Protein AF-A0A151RJA0-F1 (afdb_monomer)

Sequence (99 aa):
NTLSSQFTIQFATSRPHSLTSLSLVGLRQDKKESLRTFMDRFNKATLEIRDLNPAVALHHLTTALKPGPFVNSICKKPPSDMSDLRRRADKYMQMEELA

Secondary structure (DSSP, 8-state):
-HHHHHHHHHHHH-PPP---GGGGTT----TT--HHHHHHHHHHHHHTSTT--HHHHHHHHHHHSPSSHHHHHHHHS--SSHHHHHHHHHHHHHHHHT-

Mean predicted aligned error: 7.11 Å

pLDDT: mean 90.4, std 8.96, range [60.38, 98.12]

Radius of gyration: 18.04 Å; Cα contacts (8 Å, |Δi|>4): 59; chains: 1; bounding box: 61×23×32 Å

Nearest PDB structures (foldseek):
  7lga-assembly1_B  TM=7.790E-01  e=2.391E-02  Homo sapiens
  6bht-assembly2_G  TM=7.084E-01  e=2.712E-02  Human immunodeficiency virus type 1 (NEW YORK-5 ISOLATE)
  5tsx-assembly1_H  TM=7.161E-01  e=4.780E-02  Human immunodeficiency virus type 1 (NEW YORK-5 ISOLATE)
  8tqp-assembly1_F  TM=6.338E-01  e=4.488E-02  Human immunodeficiency virus 1
  4u0c-assembly1_A  TM=7.135E-01  e=1.582E-01  Human immunodeficiency virus type 1 (NEW YORK-5 ISOLATE)

Foldseek 3Di:
DVVVVVVCVVVVPPDPPADALVVLQPQAADPPHALVVSVVVLVVSVVSHPPDDQVSSLVSVLVRYDDDPLNVVCVVPPAPTPVSNVVSSVVVSVVVVVD

Organism: Cajanus cajan (NCBI:txid3821)

Structure (mmCIF, N/CA/C/O backbone):
data_AF-A0A151RJA0-F1
#
_entry.id   AF-A0A151RJA0-F1
#
loop_
_atom_site.group_PDB
_atom_site.id
_atom_site.type_symbol
_atom_site.label_atom_id
_atom_site.label_alt_id
_atom_site.label_comp_id
_atom_site.label_asym_id
_atom_site.label_entity_id
_atom_site.label_seq_id
_atom_site.pdbx_PDB_ins_code
_atom_site.Cartn_x
_atom_site.Cartn_y
_atom_site.Cartn_z
_atom_site.occupancy
_atom_site.B_iso_or_equiv
_atom_site.auth_seq_id
_atom_site.auth_comp_id
_atom_site.auth_asym_id
_atom_site.auth_atom_id
_atom_site.pdbx_PDB_model_num
ATOM 1 N N . ASN A 1 1 ? 46.421 7.238 -10.690 1.00 60.66 1 ASN A N 1
ATOM 2 C CA . ASN A 1 1 ? 44.941 7.281 -10.583 1.00 60.66 1 ASN A CA 1
ATOM 3 C C . ASN A 1 1 ? 44.265 6.170 -11.391 1.00 60.66 1 ASN A C 1
ATOM 5 O O . ASN A 1 1 ? 43.398 6.440 -12.208 1.00 60.66 1 ASN A O 1
ATOM 9 N N . THR A 1 2 ? 44.629 4.908 -11.149 1.00 77.56 2 THR A N 1
ATOM 10 C CA . THR A 1 2 ? 44.155 3.754 -11.943 1.00 77.56 2 THR A CA 1
ATOM 11 C C . THR A 1 2 ? 42.879 3.134 -11.361 1.00 77.56 2 THR A C 1
ATOM 13 O O . THR A 1 2 ? 41.994 2.719 -12.100 1.00 77.56 2 THR A O 1
ATOM 16 N N . LEU A 1 3 ? 42.731 3.166 -10.032 1.00 79.81 3 LEU A N 1
ATOM 17 C CA . LEU A 1 3 ? 41.589 2.578 -9.325 1.00 79.81 3 LEU A CA 1
ATOM 18 C C . LEU A 1 3 ? 40.270 3.331 -9.583 1.00 79.81 3 LEU A C 1
ATOM 20 O O . LEU A 1 3 ? 39.243 2.712 -9.834 1.00 79.81 3 LEU A O 1
ATOM 24 N N . SER A 1 4 ? 40.306 4.668 -9.587 1.00 82.56 4 SER A N 1
ATOM 25 C CA . SER A 1 4 ? 39.119 5.506 -9.838 1.00 82.56 4 SER A CA 1
ATOM 26 C C . SER A 1 4 ? 38.571 5.334 -11.265 1.00 82.56 4 SER A C 1
ATOM 28 O O . SER A 1 4 ? 37.360 5.248 -11.476 1.00 82.56 4 SER A O 1
ATOM 30 N N . SER A 1 5 ? 39.464 5.184 -12.250 1.00 82.25 5 SER A N 1
ATOM 31 C CA . SER A 1 5 ? 39.083 4.908 -13.640 1.00 82.25 5 SER A CA 1
ATOM 32 C C . SER A 1 5 ? 38.426 3.530 -13.787 1.00 82.25 5 SER A C 1
ATOM 34 O O . SER A 1 5 ? 37.363 3.426 -14.397 1.00 82.25 5 SER A O 1
ATOM 36 N N . GLN A 1 6 ? 38.990 2.491 -13.160 1.00 82.62 6 GLN A N 1
ATOM 37 C CA . GLN A 1 6 ? 38.411 1.144 -13.184 1.00 82.62 6 GLN A CA 1
ATOM 38 C C . GLN A 1 6 ? 37.054 1.075 -12.470 1.00 82.62 6 GLN A C 1
ATOM 40 O O . GLN A 1 6 ? 36.120 0.488 -13.010 1.00 82.62 6 GLN A O 1
ATOM 45 N N . PHE A 1 7 ? 36.907 1.730 -11.313 1.00 82.19 7 PHE A N 1
ATOM 46 C CA . PHE A 1 7 ? 35.625 1.817 -10.604 1.00 82.19 7 PHE A CA 1
ATOM 47 C C . PHE A 1 7 ? 34.542 2.482 -11.464 1.00 82.19 7 PHE A C 1
ATOM 49 O O . PHE A 1 7 ? 33.425 1.978 -11.554 1.00 82.19 7 PHE A O 1
ATOM 56 N N . THR A 1 8 ? 34.884 3.577 -12.148 1.00 81.19 8 THR A N 1
ATOM 57 C CA . THR A 1 8 ? 33.948 4.303 -13.019 1.00 81.19 8 THR A CA 1
ATOM 58 C C . THR A 1 8 ? 33.492 3.442 -14.196 1.00 81.19 8 THR A C 1
ATOM 60 O O . THR A 1 8 ? 32.301 3.404 -14.489 1.00 81.19 8 THR A O 1
ATOM 63 N N . ILE A 1 9 ? 34.404 2.706 -14.841 1.00 80.06 9 ILE A N 1
ATOM 64 C CA . ILE A 1 9 ? 34.062 1.786 -15.940 1.00 80.06 9 ILE A CA 1
ATOM 65 C C . ILE A 1 9 ? 33.165 0.651 -15.432 1.00 80.06 9 ILE A C 1
ATOM 67 O O . ILE A 1 9 ? 32.145 0.347 -16.053 1.00 80.06 9 ILE A O 1
ATOM 71 N N . GLN A 1 10 ? 33.497 0.055 -14.284 1.00 78.00 10 GLN A N 1
ATOM 72 C CA . GLN A 1 10 ? 32.713 -1.028 -13.689 1.00 78.00 10 GLN A CA 1
ATOM 73 C C . GLN A 1 10 ? 31.300 -0.559 -13.311 1.00 78.00 10 GLN A C 1
ATOM 75 O O . GLN A 1 10 ? 30.323 -1.256 -13.569 1.00 78.00 10 GLN A O 1
ATOM 80 N N . PHE A 1 11 ? 31.172 0.638 -12.736 1.00 73.69 11 PHE A N 1
ATOM 81 C CA . PHE A 1 11 ? 29.884 1.183 -12.314 1.00 73.69 11 PHE A CA 1
ATOM 82 C C . PHE A 1 11 ? 29.044 1.670 -13.504 1.00 73.69 11 PHE A C 1
ATOM 84 O O . PHE A 1 11 ? 27.849 1.389 -13.566 1.00 73.69 11 PHE A O 1
ATOM 91 N N . ALA A 1 12 ? 29.665 2.315 -14.497 1.00 71.75 12 ALA A N 1
ATOM 92 C CA . ALA A 1 12 ? 28.995 2.744 -15.727 1.00 71.75 12 ALA A CA 1
ATOM 93 C C . ALA A 1 12 ? 28.495 1.562 -16.577 1.00 71.75 12 ALA A C 1
ATOM 95 O O . ALA A 1 12 ? 27.500 1.687 -17.291 1.00 71.75 12 ALA A O 1
ATOM 96 N N . THR A 1 13 ? 29.168 0.410 -16.498 1.00 69.69 13 THR A N 1
ATOM 97 C CA . THR A 1 13 ? 28.743 -0.835 -17.162 1.00 69.69 13 THR A CA 1
ATOM 98 C C . THR A 1 13 ? 27.842 -1.703 -16.290 1.00 69.69 13 THR A C 1
ATOM 100 O O . THR A 1 13 ? 27.172 -2.594 -16.819 1.00 69.69 13 THR A O 1
ATOM 103 N N . SER A 1 14 ? 27.759 -1.422 -14.983 1.00 66.50 14 SER A N 1
ATOM 104 C CA . SER A 1 14 ? 26.778 -2.040 -14.098 1.00 66.50 14 SER A CA 1
ATOM 105 C C . SER A 1 14 ? 25.392 -1.536 -14.486 1.00 66.50 14 SER A C 1
ATOM 107 O O . SER A 1 14 ? 24.895 -0.508 -14.033 1.00 66.50 14 SER A O 1
ATOM 109 N N . ARG A 1 15 ? 24.745 -2.253 -15.403 1.00 60.38 15 ARG A N 1
ATOM 110 C CA . ARG A 1 15 ? 23.310 -2.088 -15.582 1.00 60.38 15 ARG A CA 1
ATOM 111 C C . ARG A 1 15 ? 22.672 -2.574 -14.283 1.00 60.38 15 ARG A C 1
ATOM 113 O O . ARG A 1 15 ? 22.956 -3.712 -13.889 1.00 60.38 15 ARG A O 1
ATOM 120 N N . PRO A 1 16 ? 21.828 -1.765 -13.617 1.00 63.94 16 PRO A N 1
ATOM 121 C CA . PRO A 1 16 ? 20.955 -2.294 -12.585 1.00 63.94 16 PRO A CA 1
ATOM 122 C C . PRO A 1 16 ? 20.279 -3.523 -13.181 1.00 63.94 16 PRO A C 1
ATOM 124 O O . PRO A 1 16 ? 19.739 -3.449 -14.290 1.00 63.94 16 PRO A O 1
ATOM 127 N N . HIS A 1 17 ? 20.394 -4.671 -12.512 1.00 64.38 17 HIS A N 1
ATOM 128 C CA . HIS A 1 17 ? 19.616 -5.832 -12.918 1.00 64.38 17 HIS A CA 1
ATOM 129 C C . HIS A 1 17 ? 18.165 -5.365 -12.971 1.00 64.38 17 HIS A C 1
ATOM 131 O O . HIS A 1 17 ? 17.684 -4.779 -12.001 1.00 64.38 17 HIS A O 1
ATOM 137 N N . SER A 1 18 ? 17.504 -5.534 -14.118 1.00 71.19 18 SER A N 1
ATOM 138 C CA . SER A 1 18 ? 16.115 -5.114 -14.263 1.00 71.19 18 SER A CA 1
ATOM 139 C C . SER A 1 18 ? 15.311 -5.795 -13.165 1.00 71.19 18 SER A C 1
ATOM 141 O O . SER A 1 18 ? 15.241 -7.028 -13.139 1.00 71.19 18 SER A O 1
ATOM 143 N N . LEU A 1 19 ? 14.754 -5.008 -12.242 1.00 82.94 19 LEU A N 1
ATOM 144 C CA . LEU A 1 19 ? 13.872 -5.555 -11.225 1.00 82.94 19 LEU A CA 1
ATOM 145 C C . LEU A 1 19 ? 12.700 -6.226 -11.937 1.00 82.94 19 LEU A C 1
ATOM 147 O O . LEU A 1 19 ? 12.195 -5.728 -12.942 1.00 82.94 19 LEU A O 1
ATOM 151 N N . THR A 1 20 ? 12.303 -7.387 -11.435 1.00 88.56 20 THR A N 1
ATOM 152 C CA . THR A 1 20 ? 11.164 -8.148 -11.952 1.00 88.56 20 THR A CA 1
ATOM 153 C C . THR A 1 20 ? 10.001 -8.045 -10.975 1.00 88.56 20 THR A C 1
ATOM 155 O O . THR A 1 20 ? 10.175 -7.617 -9.831 1.00 88.56 20 THR A O 1
ATOM 158 N N . SER A 1 21 ? 8.810 -8.491 -11.380 1.00 89.31 21 SER A N 1
ATOM 159 C CA . SER A 1 21 ? 7.650 -8.578 -10.480 1.00 89.31 21 SER A CA 1
ATOM 160 C C . SER A 1 21 ? 7.925 -9.386 -9.204 1.00 89.31 21 SER A C 1
ATOM 162 O O . SER A 1 21 ? 7.331 -9.099 -8.170 1.00 89.31 21 SER A O 1
ATOM 164 N N . LEU A 1 22 ? 8.881 -10.326 -9.227 1.00 89.38 22 LEU A N 1
ATOM 165 C CA . LEU A 1 22 ? 9.302 -11.086 -8.044 1.00 89.38 22 LEU A CA 1
ATOM 166 C C . LEU A 1 22 ? 9.846 -10.190 -6.922 1.00 89.38 22 LEU A C 1
ATOM 168 O O . LEU A 1 22 ? 9.712 -10.541 -5.751 1.00 89.38 22 LEU A O 1
ATOM 172 N N . SER A 1 23 ? 10.397 -9.017 -7.248 1.00 89.88 23 SER A N 1
ATOM 173 C CA . SER A 1 23 ? 10.835 -8.044 -6.237 1.00 89.88 23 SER A CA 1
ATOM 174 C C . SER A 1 23 ? 9.685 -7.525 -5.359 1.00 89.88 23 SER A C 1
ATOM 176 O O . SER A 1 23 ? 9.922 -7.121 -4.222 1.00 89.88 23 SER A O 1
ATOM 178 N N . LEU A 1 24 ? 8.431 -7.610 -5.826 1.00 94.00 24 LEU A N 1
ATOM 179 C CA . LEU A 1 24 ? 7.250 -7.199 -5.061 1.00 94.00 24 LEU A CA 1
ATOM 180 C C . LEU A 1 24 ? 6.818 -8.240 -4.016 1.00 94.00 24 LEU A C 1
ATOM 182 O O . LEU A 1 24 ? 6.095 -7.894 -3.088 1.00 94.00 24 LEU A O 1
ATOM 186 N N . VAL A 1 25 ? 7.270 -9.498 -4.115 1.00 90.56 25 VAL A N 1
ATOM 187 C CA . VAL A 1 25 ? 6.869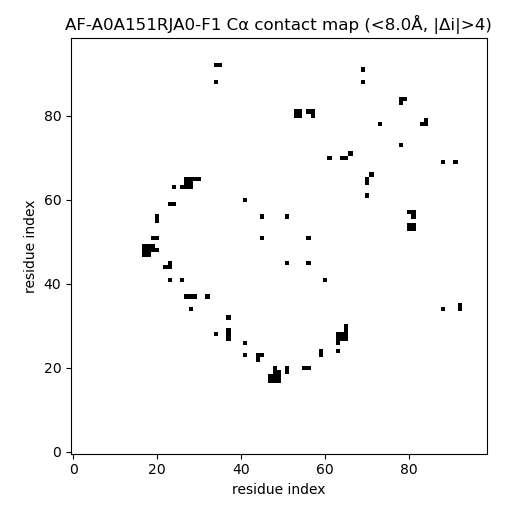 -10.590 -3.199 1.00 90.56 25 VAL A CA 1
ATOM 188 C C . VAL A 1 25 ? 7.293 -10.311 -1.752 1.00 90.56 25 VAL A C 1
ATOM 190 O O . VAL A 1 25 ? 6.587 -10.679 -0.811 1.00 90.56 25 VAL A O 1
ATOM 193 N N . GLY A 1 26 ? 8.441 -9.654 -1.571 1.00 89.06 26 GLY A N 1
ATOM 194 C CA . GLY A 1 26 ? 8.951 -9.267 -0.254 1.00 89.06 26 GLY A CA 1
ATOM 195 C C . GLY A 1 26 ? 8.305 -8.003 0.313 1.00 89.06 26 GLY A C 1
ATOM 196 O O . GLY A 1 26 ? 8.474 -7.713 1.496 1.00 89.06 26 GLY A O 1
ATOM 197 N N . LEU A 1 27 ? 7.566 -7.244 -0.501 1.00 94.56 27 LEU A N 1
ATOM 198 C CA . LEU A 1 27 ? 6.953 -6.007 -0.053 1.00 94.56 27 LEU A CA 1
ATOM 199 C C . LEU A 1 27 ? 5.645 -6.332 0.667 1.00 94.56 27 LEU A C 1
ATOM 201 O O . LEU A 1 27 ? 4.668 -6.737 0.048 1.00 94.56 27 LEU A O 1
ATOM 205 N N . ARG A 1 28 ? 5.623 -6.159 1.986 1.00 96.75 28 ARG A N 1
ATOM 206 C CA . ARG A 1 28 ? 4.416 -6.292 2.806 1.00 96.75 28 ARG A CA 1
ATOM 207 C C . ARG A 1 28 ? 4.205 -5.024 3.616 1.00 96.75 28 ARG A C 1
ATOM 209 O O . ARG A 1 28 ? 5.166 -4.309 3.915 1.00 96.75 28 ARG A O 1
ATOM 216 N N . GLN A 1 29 ? 2.948 -4.741 3.923 1.00 98.12 29 GLN A N 1
ATOM 217 C CA . GLN A 1 29 ? 2.583 -3.682 4.845 1.00 98.12 29 GLN A CA 1
ATOM 218 C C . GLN A 1 29 ? 2.825 -4.166 6.273 1.00 98.12 29 GLN A C 1
ATOM 220 O O . GLN A 1 29 ? 2.247 -5.169 6.708 1.00 98.12 29 GLN A O 1
ATOM 225 N N . ASP A 1 30 ? 3.655 -3.445 7.017 1.00 96.88 30 ASP A N 1
ATOM 226 C CA . ASP A 1 30 ? 3.953 -3.811 8.399 1.00 96.88 30 ASP A CA 1
ATOM 227 C C . ASP A 1 30 ? 2.777 -3.507 9.336 1.00 96.88 30 ASP A C 1
ATOM 229 O O . ASP A 1 30 ? 1.969 -2.603 9.113 1.00 96.88 30 ASP A O 1
ATOM 233 N N . LYS A 1 31 ? 2.691 -4.231 10.462 1.00 94.62 31 LYS A N 1
ATOM 234 C CA . LYS A 1 31 ? 1.583 -4.088 11.430 1.00 94.62 31 LYS A CA 1
ATOM 235 C C . LYS A 1 31 ? 1.370 -2.636 11.881 1.00 94.62 31 LYS A C 1
ATOM 237 O O . LYS A 1 31 ? 0.229 -2.182 11.969 1.00 94.62 31 LYS A O 1
ATOM 242 N N . LYS A 1 32 ? 2.466 -1.918 12.141 1.00 95.19 32 LYS A N 1
ATOM 243 C CA . LYS A 1 32 ? 2.475 -0.521 12.612 1.00 95.19 32 LYS A CA 1
ATOM 244 C C . LYS A 1 32 ? 2.580 0.508 11.484 1.00 95.19 32 LYS A C 1
ATOM 246 O O . LYS A 1 32 ? 2.564 1.699 11.755 1.00 95.19 32 LYS A O 1
ATOM 251 N N . GLU A 1 33 ? 2.707 0.065 10.240 1.00 96.31 33 GLU A N 1
ATOM 252 C CA . GLU A 1 33 ? 2.843 0.960 9.099 1.00 96.31 33 GLU A CA 1
ATOM 253 C C . GLU A 1 33 ? 1.467 1.440 8.630 1.00 96.31 33 GLU A C 1
ATOM 255 O O . GLU A 1 33 ? 0.536 0.638 8.488 1.00 96.31 33 GLU A O 1
ATOM 260 N N . SER A 1 34 ? 1.331 2.749 8.410 1.00 96.38 34 SER A N 1
ATOM 261 C CA . SER A 1 34 ? 0.119 3.347 7.843 1.00 96.38 34 SER A CA 1
ATOM 262 C C . SER A 1 34 ? -0.088 2.902 6.396 1.00 96.38 34 SER A C 1
ATOM 264 O O . SER A 1 34 ? 0.839 2.425 5.730 1.00 96.38 34 SER A O 1
ATOM 266 N N . LEU A 1 35 ? -1.307 3.047 5.876 1.00 96.75 35 LEU A N 1
ATOM 267 C 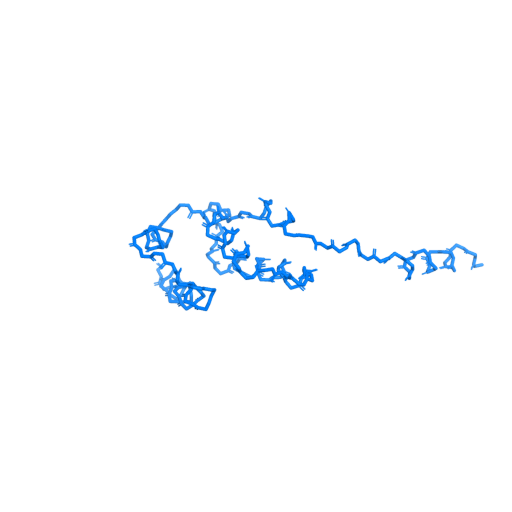CA . LEU A 1 35 ? -1.555 2.722 4.471 1.00 96.75 35 LEU A CA 1
ATOM 268 C C . LEU A 1 35 ? -0.747 3.633 3.535 1.00 96.75 35 LEU A C 1
ATOM 270 O O . LEU A 1 35 ? -0.197 3.147 2.549 1.00 96.75 35 LEU A O 1
ATOM 274 N N . ARG A 1 36 ? -0.600 4.918 3.879 1.00 96.75 36 ARG A N 1
ATOM 275 C CA . ARG A 1 36 ? 0.160 5.895 3.085 1.00 96.75 36 ARG A CA 1
ATOM 276 C C . ARG A 1 36 ? 1.621 5.506 2.912 1.00 96.75 36 ARG A C 1
ATOM 278 O O . ARG A 1 36 ? 2.083 5.385 1.781 1.00 96.75 36 ARG A O 1
ATOM 285 N N . THR A 1 37 ? 2.320 5.238 4.013 1.00 97.19 37 THR A N 1
ATOM 286 C CA . THR A 1 37 ? 3.746 4.882 3.969 1.00 97.19 37 THR A CA 1
ATOM 287 C C . THR A 1 37 ? 3.978 3.620 3.142 1.00 97.19 37 THR A C 1
ATOM 289 O O . THR A 1 37 ? 4.899 3.567 2.325 1.00 97.19 37 THR A O 1
ATOM 292 N N . PHE A 1 38 ? 3.103 2.623 3.287 1.00 97.50 38 PHE A N 1
ATOM 293 C CA . PHE A 1 38 ? 3.171 1.414 2.477 1.00 97.50 38 PHE A CA 1
ATOM 294 C C . PHE A 1 38 ? 2.936 1.694 0.986 1.00 97.50 38 PHE A C 1
ATOM 296 O O . PHE A 1 38 ? 3.713 1.229 0.150 1.00 97.50 38 PHE A O 1
ATOM 303 N N . MET A 1 39 ? 1.900 2.469 0.646 1.00 96.31 39 MET A N 1
ATOM 304 C CA . MET A 1 39 ? 1.589 2.834 -0.740 1.00 96.31 39 MET A CA 1
ATOM 305 C C . MET A 1 39 ? 2.746 3.591 -1.399 1.00 96.31 39 MET A C 1
ATOM 307 O O . MET A 1 39 ? 3.064 3.316 -2.554 1.00 96.31 39 MET A O 1
ATOM 311 N N . ASP A 1 40 ? 3.422 4.484 -0.675 1.00 96.38 40 ASP A N 1
ATOM 312 C CA . ASP A 1 40 ? 4.591 5.208 -1.184 1.00 96.38 40 ASP A CA 1
ATOM 313 C C . ASP A 1 40 ? 5.757 4.259 -1.500 1.00 96.38 40 ASP A C 1
ATOM 315 O O . ASP A 1 40 ? 6.354 4.342 -2.581 1.00 96.38 40 ASP A O 1
ATOM 319 N N . ARG A 1 41 ? 6.046 3.297 -0.609 1.00 96.94 41 ARG A N 1
ATOM 320 C CA . ARG A 1 41 ? 7.064 2.261 -0.864 1.00 96.94 41 ARG A CA 1
ATOM 321 C C . ARG A 1 41 ? 6.691 1.372 -2.045 1.00 96.94 41 ARG A C 1
ATOM 323 O O . ARG A 1 41 ? 7.552 1.091 -2.879 1.00 96.94 41 ARG A O 1
ATOM 330 N N . PHE A 1 42 ? 5.432 0.942 -2.122 1.00 95.81 42 PHE A N 1
ATOM 331 C CA . PHE A 1 42 ? 4.944 0.102 -3.214 1.00 95.81 42 PHE A CA 1
ATOM 332 C C . PHE A 1 42 ? 5.057 0.829 -4.552 1.00 95.81 42 PHE A C 1
ATOM 334 O O . PHE A 1 42 ? 5.657 0.299 -5.485 1.00 95.81 42 PHE A O 1
ATOM 341 N N . ASN A 1 43 ? 4.582 2.075 -4.625 1.00 94.75 43 ASN A N 1
ATOM 342 C CA . ASN A 1 43 ? 4.678 2.901 -5.825 1.00 94.75 43 ASN A CA 1
ATOM 343 C C . ASN A 1 43 ? 6.136 3.064 -6.270 1.00 94.75 43 ASN A C 1
ATOM 345 O O . ASN A 1 43 ? 6.447 2.826 -7.438 1.00 94.75 43 ASN A O 1
ATOM 349 N N . LYS A 1 44 ? 7.045 3.383 -5.339 1.00 94.56 44 LYS A N 1
ATOM 350 C CA . LYS A 1 44 ? 8.477 3.489 -5.640 1.00 94.56 44 LYS A CA 1
ATOM 351 C C . LYS A 1 44 ? 9.036 2.184 -6.212 1.00 94.56 44 LYS A C 1
ATOM 353 O O . LYS A 1 44 ? 9.708 2.225 -7.232 1.00 94.56 44 LYS A O 1
ATOM 358 N N . ALA A 1 45 ? 8.721 1.037 -5.609 1.00 93.88 45 ALA A N 1
ATOM 359 C CA . ALA A 1 45 ? 9.172 -0.262 -6.109 1.00 93.88 45 ALA A CA 1
ATOM 360 C C . ALA A 1 45 ? 8.631 -0.565 -7.517 1.00 93.88 45 ALA A C 1
ATOM 362 O O . ALA A 1 45 ? 9.369 -1.059 -8.365 1.00 93.88 45 ALA A O 1
ATOM 363 N N . THR A 1 46 ? 7.366 -0.235 -7.793 1.00 93.44 46 THR A N 1
ATOM 364 C CA . THR A 1 46 ? 6.775 -0.475 -9.119 1.00 93.44 46 THR A CA 1
ATOM 365 C C . THR A 1 46 ? 7.369 0.393 -10.225 1.00 93.44 46 THR A C 1
ATOM 367 O O . THR A 1 46 ? 7.458 -0.076 -11.354 1.00 93.44 46 THR A O 1
ATOM 370 N N . LEU A 1 47 ? 7.811 1.620 -9.919 1.00 91.88 47 LEU A N 1
ATOM 371 C CA . LEU A 1 47 ? 8.437 2.519 -10.900 1.00 91.88 47 LEU A CA 1
ATOM 372 C C . LEU A 1 47 ? 9.807 2.019 -11.384 1.00 91.88 47 LEU A C 1
ATOM 374 O O . LEU A 1 47 ? 10.224 2.346 -12.491 1.00 91.88 47 LEU A O 1
ATOM 378 N N . GLU A 1 48 ? 10.488 1.209 -10.575 1.00 90.88 48 GLU A N 1
ATOM 379 C CA . GLU A 1 48 ? 11.789 0.619 -10.911 1.00 90.88 48 GLU A CA 1
ATOM 380 C C . GLU A 1 48 ? 11.660 -0.647 -11.788 1.00 90.88 48 GLU A C 1
ATOM 382 O O . GLU A 1 48 ? 12.653 -1.137 -12.333 1.00 90.88 48 GLU A O 1
ATOM 387 N N . ILE A 1 49 ? 10.445 -1.193 -11.946 1.00 91.12 49 ILE A N 1
ATOM 388 C CA . ILE A 1 49 ? 10.177 -2.395 -12.747 1.00 91.12 49 ILE A CA 1
ATOM 389 C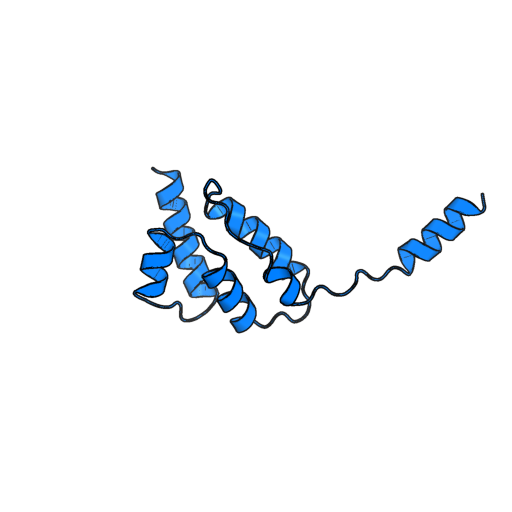 C . ILE A 1 49 ? 9.694 -1.980 -14.138 1.00 91.12 49 ILE A C 1
ATOM 391 O O . ILE A 1 49 ? 8.612 -1.417 -14.305 1.00 91.12 49 ILE A O 1
ATOM 395 N N . ARG A 1 50 ? 10.483 -2.305 -15.164 1.00 89.12 50 ARG A N 1
ATOM 396 C CA . ARG A 1 50 ? 10.094 -2.078 -16.564 1.00 89.12 50 ARG A CA 1
ATOM 397 C C . ARG A 1 50 ? 8.971 -3.025 -16.977 1.00 89.12 50 ARG A C 1
ATOM 399 O O . ARG A 1 50 ? 8.976 -4.190 -16.589 1.00 89.12 50 ARG A O 1
ATOM 406 N N . ASP A 1 51 ? 8.036 -2.509 -17.775 1.00 88.69 51 ASP A N 1
ATOM 407 C CA . ASP A 1 51 ? 6.938 -3.271 -18.386 1.00 88.69 51 ASP A CA 1
ATOM 408 C C . ASP A 1 51 ? 6.101 -4.083 -17.376 1.00 88.69 51 ASP A C 1
ATOM 410 O O . ASP A 1 51 ? 5.607 -5.175 -17.671 1.00 88.69 51 ASP A O 1
ATOM 414 N N . LEU A 1 52 ? 5.933 -3.555 -16.155 1.00 92.19 52 LEU A N 1
ATOM 415 C CA . LEU A 1 52 ? 5.148 -4.212 -15.114 1.00 92.19 52 LEU A CA 1
ATOM 416 C C . LEU A 1 52 ? 3.684 -4.353 -15.548 1.00 92.19 52 LEU A C 1
ATOM 418 O O . LEU A 1 52 ? 2.976 -3.367 -15.747 1.00 92.19 52 LEU A O 1
ATOM 422 N N . ASN A 1 53 ? 3.205 -5.595 -15.619 1.00 93.94 53 ASN A N 1
ATOM 423 C CA . ASN A 1 53 ? 1.804 -5.875 -15.904 1.00 93.94 53 ASN A CA 1
ATOM 424 C C . ASN A 1 53 ? 0.903 -5.311 -14.776 1.00 93.94 53 ASN A C 1
ATOM 426 O O . ASN A 1 53 ? 1.064 -5.715 -13.618 1.00 93.94 53 ASN A O 1
ATOM 430 N N . PRO A 1 54 ? -0.084 -4.446 -15.083 1.00 92.31 54 PRO A N 1
ATOM 431 C CA . PRO A 1 54 ? -0.975 -3.865 -14.078 1.00 92.31 54 PRO A CA 1
ATOM 432 C C . PRO A 1 54 ? -1.755 -4.892 -13.250 1.00 92.31 54 PRO A C 1
ATOM 434 O O . PRO A 1 54 ? -1.982 -4.669 -12.064 1.00 92.31 54 PRO A O 1
ATOM 437 N N . ALA A 1 55 ? -2.137 -6.032 -13.834 1.00 93.88 55 ALA A N 1
ATOM 438 C CA . ALA A 1 55 ? -2.822 -7.104 -13.110 1.00 93.88 55 ALA A CA 1
ATOM 439 C C . ALA A 1 55 ? -1.892 -7.787 -12.093 1.00 93.88 55 ALA A C 1
ATOM 441 O O . ALA A 1 55 ? -2.319 -8.128 -10.990 1.00 93.88 55 ALA A O 1
ATOM 442 N N . VAL A 1 56 ? -0.605 -7.928 -12.431 1.00 94.44 56 VAL A N 1
ATOM 443 C CA . VAL A 1 56 ? 0.424 -8.443 -11.513 1.00 94.44 56 VAL A CA 1
ATOM 444 C C . VAL A 1 56 ? 0.665 -7.445 -10.379 1.00 94.44 56 VAL A C 1
ATOM 446 O O . VAL A 1 56 ? 0.683 -7.841 -9.214 1.00 94.44 56 VAL A O 1
ATOM 449 N N . ALA A 1 57 ? 0.764 -6.149 -10.689 1.00 95.19 57 ALA A N 1
ATOM 450 C CA . ALA A 1 57 ? 0.868 -5.097 -9.677 1.00 95.19 57 ALA A CA 1
ATOM 451 C C . ALA A 1 57 ? -0.344 -5.097 -8.729 1.00 95.19 57 ALA A C 1
ATOM 453 O O . ALA A 1 57 ? -0.172 -5.066 -7.512 1.00 95.19 57 ALA A O 1
ATOM 454 N N . LEU A 1 58 ? -1.560 -5.207 -9.273 1.00 95.06 58 LEU A N 1
ATOM 455 C CA . LEU A 1 58 ? -2.800 -5.270 -8.499 1.00 95.06 58 LEU A CA 1
ATOM 456 C C . LEU A 1 58 ? -2.829 -6.481 -7.561 1.00 95.06 58 LEU A C 1
ATOM 458 O O . LEU A 1 58 ? -3.177 -6.355 -6.383 1.00 95.06 58 LEU A O 1
ATOM 462 N N . HIS A 1 59 ? -2.432 -7.650 -8.064 1.00 94.50 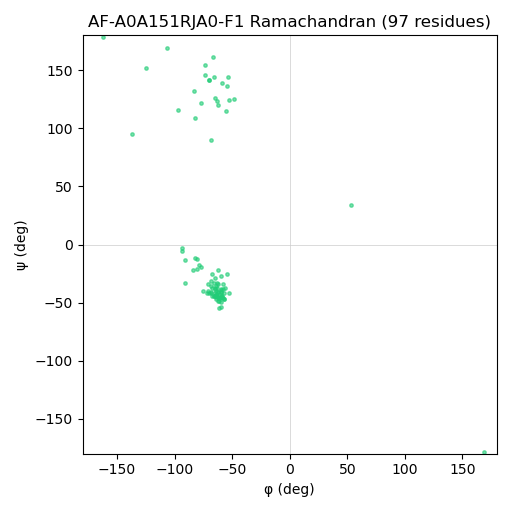59 HIS A N 1
ATOM 463 C CA . HIS A 1 59 ? -2.348 -8.869 -7.266 1.00 94.50 59 HIS A CA 1
ATOM 464 C C . HIS A 1 59 ? -1.346 -8.731 -6.110 1.00 94.50 59 HIS A C 1
ATOM 466 O O . HIS A 1 59 ? -1.680 -9.020 -4.959 1.00 94.50 59 HIS A O 1
ATOM 472 N N . HIS A 1 60 ? -0.135 -8.236 -6.377 1.00 95.62 60 HIS A N 1
ATOM 473 C CA . HIS A 1 60 ? 0.856 -8.024 -5.319 1.00 95.62 60 HIS A CA 1
ATOM 474 C C . HIS A 1 60 ? 0.403 -6.973 -4.311 1.00 95.62 60 HIS A C 1
ATOM 476 O O . HIS A 1 60 ? 0.513 -7.202 -3.111 1.00 95.62 60 HIS A O 1
ATOM 482 N N . LEU A 1 61 ? -0.167 -5.857 -4.769 1.00 95.62 61 LEU A N 1
ATOM 483 C CA . LEU A 1 61 ? -0.645 -4.807 -3.878 1.00 95.62 61 LEU A CA 1
ATOM 484 C C . LEU A 1 61 ? -1.710 -5.341 -2.915 1.00 95.62 61 LEU A C 1
ATOM 486 O O . LEU A 1 61 ? -1.602 -5.160 -1.709 1.00 95.62 61 LEU A O 1
ATOM 490 N N . THR A 1 62 ? -2.714 -6.047 -3.435 1.00 94.19 62 THR A N 1
ATOM 491 C CA . THR A 1 62 ? -3.816 -6.576 -2.616 1.00 94.19 62 THR A CA 1
ATOM 492 C C . THR A 1 62 ? -3.372 -7.649 -1.619 1.00 94.19 62 THR A C 1
ATOM 494 O O . THR A 1 62 ? -3.911 -7.703 -0.516 1.00 94.19 62 THR A O 1
ATOM 497 N N . THR A 1 63 ? -2.375 -8.467 -1.966 1.00 94.12 63 THR A N 1
ATOM 498 C CA . THR A 1 63 ? -1.842 -9.533 -1.093 1.00 94.12 63 THR A CA 1
ATOM 499 C C . THR A 1 63 ? -0.800 -9.044 -0.084 1.00 94.12 63 THR A C 1
ATOM 501 O O . THR A 1 63 ? -0.582 -9.692 0.942 1.00 94.12 63 THR A O 1
ATOM 504 N N . ALA A 1 64 ? -0.166 -7.906 -0.355 1.00 96.50 64 ALA A N 1
ATOM 505 C CA . ALA A 1 64 ? 0.831 -7.287 0.509 1.00 96.50 64 ALA A CA 1
ATOM 506 C C . ALA A 1 64 ? 0.224 -6.488 1.673 1.00 96.50 64 ALA A C 1
ATOM 508 O O . ALA A 1 64 ? 0.913 -6.251 2.668 1.00 96.50 64 ALA A O 1
ATOM 509 N N . LEU A 1 65 ? -1.040 -6.070 1.560 1.00 96.75 65 LEU A N 1
ATOM 510 C CA . LEU A 1 65 ? -1.730 -5.286 2.584 1.00 96.75 65 LEU A CA 1
ATOM 511 C C . LEU A 1 65 ? -1.927 -6.081 3.877 1.00 96.75 65 LEU A C 1
ATOM 513 O O . LEU A 1 65 ? -2.221 -7.280 3.869 1.00 96.75 65 LEU A O 1
ATOM 517 N N . LYS A 1 66 ? -1.827 -5.387 5.012 1.00 95.81 66 LYS A N 1
ATOM 518 C CA . LYS A 1 66 ? -2.092 -6.003 6.312 1.00 95.81 66 LYS A CA 1
ATOM 519 C C . LYS A 1 66 ? -3.602 -6.220 6.492 1.00 95.81 66 LYS A C 1
ATOM 521 O O . LYS A 1 66 ? -4.391 -5.376 6.057 1.00 95.81 66 LYS A O 1
ATOM 526 N N . PRO A 1 67 ? -4.034 -7.297 7.172 1.00 95.69 67 PRO A N 1
ATOM 527 C CA . PRO A 1 67 ? -5.442 -7.485 7.505 1.00 95.69 67 PRO A CA 1
ATOM 528 C C . PRO A 1 67 ? -6.010 -6.276 8.259 1.00 95.69 67 PRO A C 1
ATOM 530 O O . PRO A 1 67 ? -5.375 -5.749 9.173 1.00 95.69 67 PRO A O 1
ATOM 533 N N . GLY A 1 68 ? -7.213 -5.843 7.888 1.00 94.94 68 GLY A N 1
ATOM 534 C CA . GLY A 1 68 ? -7.854 -4.681 8.495 1.00 94.94 68 GLY A CA 1
ATOM 535 C C . GLY A 1 68 ? -9.093 -4.212 7.731 1.00 94.94 68 GLY A C 1
ATOM 536 O O . GLY A 1 68 ? -9.463 -4.820 6.722 1.00 94.94 68 GLY A O 1
ATOM 537 N N . PRO A 1 69 ? -9.743 -3.123 8.181 1.00 95.38 69 PRO A N 1
ATOM 538 C CA . PRO A 1 69 ? -10.983 -2.632 7.579 1.00 95.38 69 PRO A CA 1
ATOM 539 C C . PRO A 1 69 ? -10.857 -2.334 6.079 1.00 95.38 69 PRO A C 1
ATOM 541 O O . PRO A 1 69 ? -11.768 -2.657 5.313 1.00 95.38 69 PRO A O 1
ATOM 544 N N . PHE A 1 70 ? -9.711 -1.798 5.643 1.00 96.00 70 PHE A N 1
ATOM 545 C CA . PHE A 1 70 ? -9.443 -1.551 4.227 1.00 96.00 70 PHE A CA 1
ATOM 546 C C . PHE A 1 70 ? -9.449 -2.845 3.400 1.00 96.00 70 PHE A C 1
ATOM 548 O O . PHE A 1 70 ? -10.243 -2.963 2.466 1.00 96.00 70 PHE A O 1
ATOM 555 N N . VAL A 1 71 ? -8.652 -3.850 3.784 1.00 96.31 71 VAL A N 1
ATOM 556 C CA . VAL A 1 71 ? -8.614 -5.159 3.105 1.00 96.31 71 VAL A CA 1
ATOM 557 C C . VAL A 1 71 ? -9.980 -5.840 3.139 1.00 96.31 71 VAL A C 1
ATOM 559 O O . VAL A 1 71 ? -10.438 -6.336 2.115 1.00 96.31 71 VAL A O 1
ATOM 562 N N . ASN A 1 72 ? -10.698 -5.775 4.263 1.00 96.38 72 ASN A N 1
ATOM 563 C CA . ASN A 1 72 ? -12.055 -6.318 4.359 1.00 96.38 72 ASN A CA 1
ATOM 564 C C . ASN A 1 72 ? -13.002 -5.680 3.327 1.00 96.38 72 ASN A C 1
ATOM 566 O O . ASN A 1 72 ? -13.843 -6.370 2.751 1.00 96.38 72 ASN A O 1
ATOM 570 N N . SER A 1 73 ? -12.873 -4.373 3.070 1.00 95.81 73 SER A N 1
ATOM 571 C CA . SER A 1 73 ? -13.669 -3.680 2.048 1.00 95.81 73 SER A CA 1
ATOM 572 C C . SER A 1 73 ? -13.320 -4.123 0.621 1.00 95.81 73 SER A C 1
ATOM 574 O O . SER A 1 73 ? -14.219 -4.286 -0.206 1.00 95.81 73 SER A O 1
ATOM 576 N N . ILE A 1 74 ? -12.035 -4.385 0.354 1.00 95.75 74 ILE A N 1
ATOM 577 C CA . ILE A 1 74 ? -11.530 -4.913 -0.921 1.00 95.75 74 ILE A CA 1
ATOM 578 C C . ILE A 1 74 ? -12.053 -6.335 -1.139 1.00 95.75 74 ILE A C 1
ATOM 580 O O . ILE A 1 74 ? -12.537 -6.640 -2.221 1.00 95.75 74 ILE A O 1
ATOM 584 N N . CYS A 1 75 ? -12.028 -7.193 -0.116 1.00 94.12 75 CYS A N 1
ATOM 585 C CA . CYS A 1 75 ? -12.559 -8.555 -0.218 1.00 94.12 75 CYS A CA 1
ATOM 586 C C . CYS A 1 75 ? -14.072 -8.568 -0.474 1.00 94.12 75 CYS A C 1
ATOM 588 O O . CYS A 1 75 ? -14.551 -9.364 -1.276 1.00 94.12 75 CYS A O 1
ATOM 590 N N . LYS A 1 76 ? -14.830 -7.673 0.178 1.00 96.38 76 LYS A N 1
ATOM 591 C CA . LYS A 1 76 ? -16.284 -7.544 -0.032 1.00 96.38 76 LYS A CA 1
ATOM 592 C C . LYS A 1 76 ? -16.638 -7.076 -1.440 1.00 96.38 76 LYS A C 1
ATOM 594 O O . LYS A 1 76 ? -17.641 -7.507 -1.998 1.00 96.38 76 LYS A O 1
ATOM 599 N N . LYS A 1 77 ? -15.845 -6.160 -1.994 1.00 96.38 77 LYS A N 1
ATOM 600 C CA . LYS A 1 77 ? -16.017 -5.653 -3.353 1.00 96.38 77 LYS A CA 1
ATOM 601 C C . LYS A 1 77 ? -14.645 -5.581 -4.012 1.00 96.38 77 LYS A C 1
ATOM 603 O O . LYS A 1 77 ? -13.975 -4.561 -3.837 1.00 96.38 77 LYS A O 1
ATOM 608 N N . PRO A 1 78 ? -14.230 -6.603 -4.774 1.00 94.75 78 PRO A N 1
ATOM 609 C CA . PRO A 1 78 ? -12.948 -6.574 -5.463 1.00 94.75 78 PRO A CA 1
ATOM 610 C C . PRO A 1 78 ? -12.789 -5.308 -6.326 1.00 94.75 78 PRO A C 1
ATOM 612 O O . PRO A 1 78 ? -13.785 -4.792 -6.852 1.00 94.75 78 PRO A O 1
ATOM 615 N N . PRO A 1 79 ? -11.577 -4.739 -6.420 1.00 95.06 79 PRO A N 1
ATOM 616 C CA . PRO A 1 79 ? -11.308 -3.620 -7.308 1.00 95.06 79 PRO A CA 1
ATOM 617 C C . PRO A 1 79 ? -11.341 -4.086 -8.765 1.00 95.06 79 PRO A C 1
ATOM 619 O O . PRO A 1 79 ? -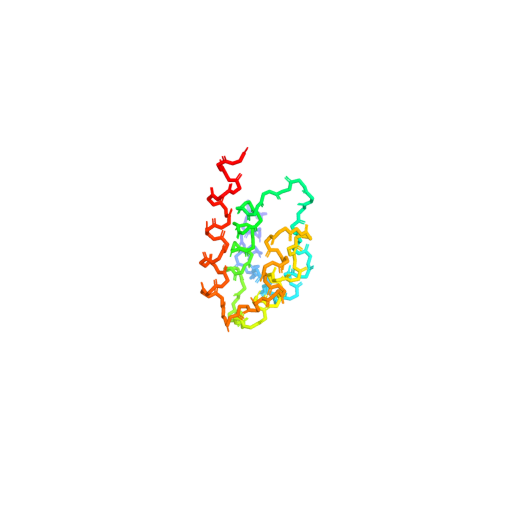10.877 -5.184 -9.069 1.00 95.06 79 PRO A O 1
ATOM 622 N N . SER A 1 80 ? -11.882 -3.259 -9.662 1.00 94.25 80 SER A N 1
ATOM 623 C CA . SER A 1 80 ? -11.898 -3.565 -11.104 1.00 94.25 80 SER A CA 1
ATOM 624 C C . SER A 1 80 ? -10.511 -3.459 -11.737 1.00 94.25 80 SER A C 1
ATOM 626 O O . SER A 1 80 ? -10.186 -4.197 -12.662 1.00 94.25 80 SER A O 1
ATOM 628 N N . ASP A 1 81 ? -9.704 -2.525 -11.238 1.00 93.75 81 ASP A N 1
ATOM 629 C CA . ASP A 1 81 ? -8.402 -2.147 -11.771 1.00 93.75 81 ASP A CA 1
ATOM 630 C C . ASP A 1 81 ? -7.584 -1.382 -10.709 1.00 93.75 81 ASP A C 1
ATOM 632 O O . ASP A 1 81 ? -8.037 -1.125 -9.585 1.00 93.75 81 ASP A O 1
ATOM 636 N N . MET A 1 82 ? -6.353 -1.008 -11.070 1.00 93.00 82 MET A N 1
ATOM 637 C CA . MET A 1 82 ? -5.448 -0.240 -10.208 1.00 93.00 82 MET A CA 1
ATOM 638 C C . MET A 1 82 ? -5.980 1.155 -9.853 1.00 93.00 82 MET A C 1
ATOM 640 O O . MET A 1 82 ? -5.716 1.646 -8.753 1.00 93.00 82 MET A O 1
ATOM 644 N N . SER A 1 83 ? -6.727 1.803 -10.749 1.00 93.69 83 SER A N 1
ATOM 645 C CA . SER A 1 83 ? -7.258 3.152 -10.529 1.00 93.69 83 SER A CA 1
ATOM 646 C C . SER A 1 83 ? -8.383 3.145 -9.493 1.00 93.69 83 SER A C 1
ATOM 648 O O . SER A 1 83 ? -8.412 4.003 -8.607 1.00 93.69 83 SER A O 1
ATOM 650 N N . ASP A 1 84 ? -9.279 2.159 -9.551 1.00 95.69 84 ASP A N 1
ATOM 651 C CA . ASP A 1 84 ? -10.304 1.940 -8.530 1.00 95.69 84 ASP A CA 1
ATOM 652 C C . ASP A 1 84 ? -9.677 1.636 -7.164 1.00 95.69 84 ASP A C 1
ATOM 654 O O . ASP A 1 84 ? -10.058 2.251 -6.164 1.00 95.69 84 ASP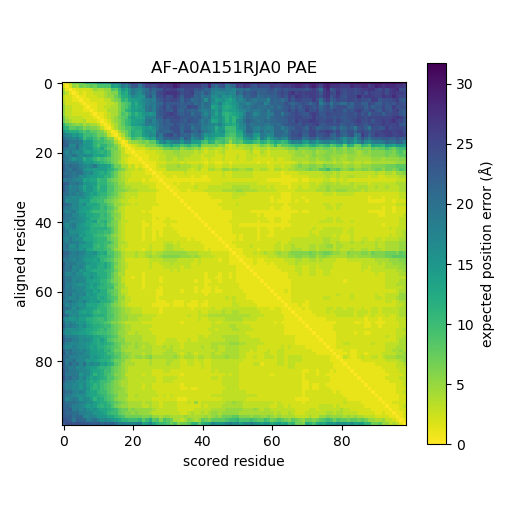 A O 1
ATOM 658 N N . LEU A 1 85 ? -8.670 0.755 -7.112 1.00 95.06 85 LEU A N 1
ATOM 659 C CA . LEU A 1 85 ? -7.969 0.459 -5.862 1.00 95.06 85 LEU A CA 1
ATOM 660 C C . LEU A 1 85 ? -7.308 1.710 -5.265 1.00 95.06 85 LEU A C 1
ATOM 662 O O . LEU A 1 85 ? -7.472 1.969 -4.072 1.00 95.06 85 LEU A O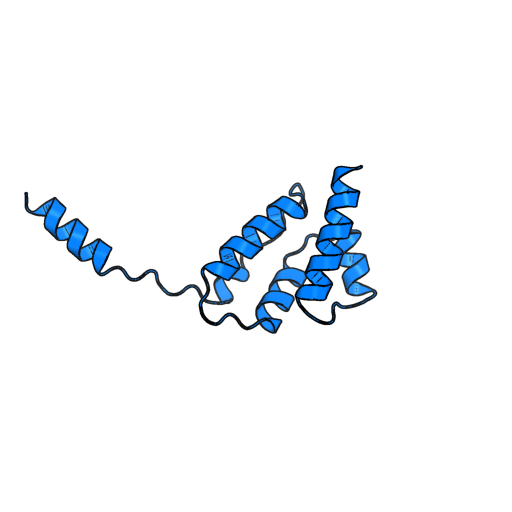 1
ATOM 666 N N . ARG A 1 86 ? -6.622 2.515 -6.085 1.00 94.50 86 ARG A N 1
ATOM 667 C CA . ARG A 1 86 ? -5.973 3.755 -5.638 1.00 94.50 86 ARG A CA 1
ATOM 668 C C . ARG A 1 86 ? -6.978 4.762 -5.090 1.00 94.50 86 ARG A C 1
ATOM 670 O O . ARG A 1 86 ? -6.793 5.248 -3.983 1.00 94.50 86 ARG A O 1
ATOM 677 N N . ARG A 1 87 ? -8.096 4.986 -5.789 1.00 96.50 87 ARG A N 1
ATOM 678 C CA . ARG A 1 87 ? -9.172 5.872 -5.309 1.00 96.50 87 ARG A CA 1
ATOM 679 C C . ARG A 1 87 ? -9.716 5.435 -3.946 1.00 96.50 87 ARG A C 1
ATOM 681 O O . ARG A 1 87 ? -9.998 6.269 -3.086 1.00 96.50 87 ARG A O 1
ATOM 688 N N . ARG A 1 88 ? -9.900 4.126 -3.740 1.00 96.94 88 ARG A N 1
ATOM 689 C CA . ARG A 1 88 ? -10.356 3.582 -2.451 1.00 96.94 88 ARG A CA 1
ATOM 690 C C . ARG A 1 88 ? -9.295 3.751 -1.365 1.00 96.94 88 ARG A C 1
ATOM 692 O O . ARG A 1 88 ? -9.659 4.100 -0.244 1.00 96.94 88 ARG A O 1
ATOM 699 N N . ALA A 1 89 ? -8.022 3.525 -1.696 1.00 96.38 89 ALA A N 1
ATOM 700 C CA . ALA A 1 89 ? -6.901 3.755 -0.788 1.00 96.38 89 ALA A CA 1
ATOM 701 C C . ALA A 1 89 ? -6.830 5.227 -0.367 1.00 96.38 89 ALA A C 1
ATOM 703 O O . ALA A 1 89 ? -6.761 5.494 0.825 1.00 96.38 89 ALA A O 1
ATOM 704 N N . ASP A 1 90 ? -6.951 6.172 -1.304 1.00 96.44 90 ASP A N 1
ATOM 705 C CA . ASP A 1 90 ? -6.935 7.615 -1.023 1.00 96.44 90 ASP A CA 1
ATOM 706 C C . ASP A 1 90 ? -8.027 8.012 -0.028 1.00 96.44 90 ASP A C 1
ATOM 708 O O . ASP A 1 90 ? -7.759 8.684 0.969 1.00 96.44 90 ASP A O 1
ATOM 712 N N . LYS A 1 91 ? -9.252 7.522 -0.244 1.00 96.19 91 LYS A N 1
ATOM 713 C CA . LYS A 1 91 ? -10.365 7.753 0.683 1.00 96.19 91 LYS A CA 1
ATOM 714 C C . LYS A 1 91 ? -10.105 7.145 2.064 1.00 96.19 91 LYS A C 1
ATOM 716 O O . LYS A 1 91 ? -10.449 7.757 3.070 1.00 96.19 91 LYS A O 1
ATOM 721 N N . TYR A 1 92 ? -9.532 5.943 2.119 1.00 96.31 92 TYR A N 1
ATOM 722 C CA . TYR A 1 92 ? -9.231 5.284 3.388 1.00 96.31 92 TYR A CA 1
ATOM 723 C C . TYR A 1 92 ? -8.096 5.984 4.143 1.00 96.31 92 TYR A C 1
ATOM 725 O O . TYR A 1 92 ? -8.213 6.169 5.346 1.00 96.31 92 TYR A O 1
ATOM 733 N N . MET A 1 93 ? -7.037 6.415 3.452 1.00 95.38 93 MET A N 1
ATOM 734 C CA . MET A 1 93 ? -5.927 7.167 4.049 1.00 95.38 93 MET A CA 1
ATOM 735 C C . MET A 1 93 ? -6.424 8.461 4.693 1.00 95.38 93 MET A C 1
ATOM 737 O O . MET A 1 93 ? -6.083 8.728 5.835 1.00 95.38 93 MET A O 1
ATOM 741 N N . GLN A 1 94 ? -7.308 9.202 4.017 1.00 95.25 94 GLN A N 1
ATOM 742 C CA . GLN A 1 94 ? -7.928 10.396 4.602 1.00 95.25 94 GLN A CA 1
ATOM 743 C C . GLN A 1 94 ? -8.711 10.077 5.884 1.00 95.25 94 GLN A C 1
ATOM 745 O O . GLN A 1 94 ? -8.679 10.855 6.826 1.00 95.25 94 GLN A O 1
ATOM 750 N N . MET A 1 95 ? -9.412 8.940 5.941 1.00 94.50 95 MET A N 1
ATOM 751 C CA . MET A 1 95 ? -10.116 8.516 7.158 1.00 94.50 95 MET A CA 1
ATOM 752 C C . MET A 1 95 ? -9.153 8.078 8.268 1.00 94.50 95 MET A C 1
ATOM 754 O O . MET A 1 95 ? -9.403 8.383 9.427 1.00 94.50 95 MET A O 1
ATOM 758 N N . GLU A 1 96 ? -8.075 7.368 7.922 1.00 91.94 96 GLU A N 1
ATOM 759 C CA . GLU A 1 96 ? -7.032 6.925 8.860 1.00 91.94 96 GLU A CA 1
ATOM 760 C C . GLU A 1 96 ? -6.282 8.115 9.479 1.00 91.94 96 GLU A C 1
ATOM 762 O O . GLU A 1 96 ? -5.941 8.065 10.651 1.00 91.94 96 GLU A O 1
ATOM 767 N N . GLU A 1 97 ? -6.065 9.191 8.719 1.00 89.62 97 GLU A N 1
ATOM 768 C CA . GLU A 1 97 ? -5.387 10.414 9.180 1.00 89.62 97 GLU A CA 1
ATOM 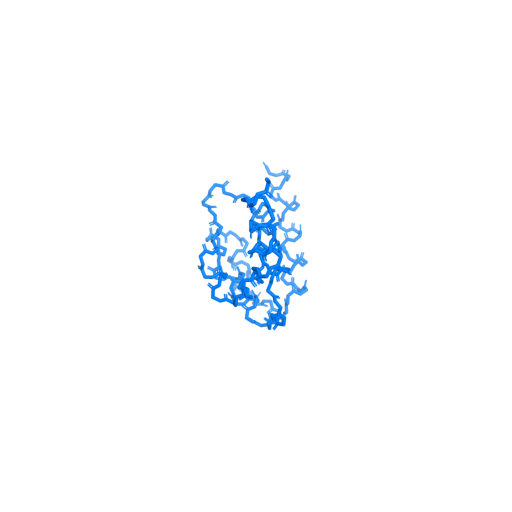769 C C . GLU A 1 97 ? -6.263 11.322 10.057 1.00 89.62 97 GLU A C 1
ATOM 771 O O . GLU A 1 97 ? -5.740 12.183 10.761 1.00 89.62 97 GLU A O 1
ATOM 776 N N . LEU A 1 98 ? -7.587 11.154 9.999 1.00 89.06 98 LEU A N 1
ATOM 777 C CA . LEU A 1 98 ? -8.557 11.901 10.809 1.00 89.06 98 LEU A CA 1
ATOM 778 C C . LEU A 1 98 ? -8.946 11.177 12.111 1.00 89.06 98 L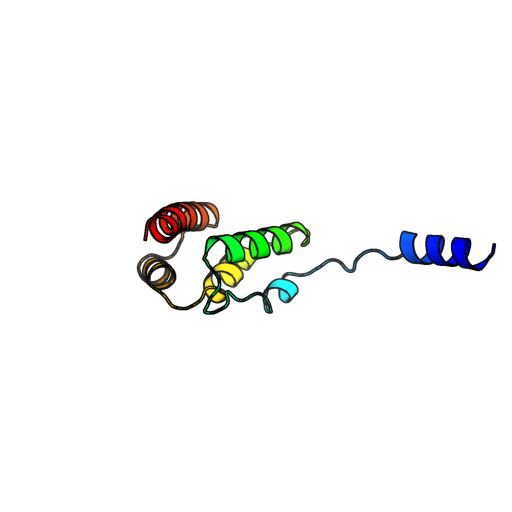EU A C 1
ATOM 780 O O . LEU A 1 98 ? -9.725 11.732 12.888 1.00 89.06 98 LEU A O 1
ATOM 784 N N . ALA A 1 99 ? -8.467 9.947 12.311 1.00 79.19 99 ALA A N 1
ATOM 785 C CA . ALA A 1 99 ? -8.751 9.098 13.469 1.00 79.19 99 ALA A CA 1
ATOM 786 C C . ALA A 1 99 ? -7.701 9.270 14.575 1.00 79.19 99 ALA A C 1
ATOM 788 O O . ALA A 1 99 ? -8.107 9.202 15.758 1.00 79.19 99 ALA A O 1
#

Solvent-accessible surface area (backbone atoms only — not comparable to full-atom values): 5994 Å² total; per-residue (Å²): 128,65,66,65,55,52,50,50,53,53,54,75,66,52,67,76,75,79,48,52,78,73,68,49,74,79,52,61,41,50,95,87,54,53,68,58,64,41,50,53,54,50,53,56,57,54,72,62,26,75,89,66,53,64,68,59,51,44,52,46,54,68,69,21,51,52,92,49,75,68,50,53,50,38,71,77,50,69,62,91,46,63,67,55,44,48,55,52,48,54,57,48,42,57,52,62,76,74,106